Protein AF-L7Z984-F1 (afdb_monomer)

pLDDT: mean 93.65, std 7.21, range [54.12, 97.81]

Solvent-accessible surface area (backbone atoms only — not comparable to full-atom values): 5339 Å² total; per-residue (Å²): 113,69,69,60,53,54,54,51,50,50,51,52,49,33,54,53,34,32,75,77,60,75,38,74,66,91,52,87,78,27,70,66,52,48,51,49,51,51,51,53,48,51,52,51,50,62,77,67,48,71,89,57,44,63,30,69,78,38,66,89,46,37,79,73,42,54,66,59,54,47,53,54,49,52,54,51,50,56,49,52,49,52,46,40,63,70,60,49,56,72,74,110

Radius of gyration: 16.59 Å; Cα contacts (8 Å, |Δi|>4): 49; chains: 1; bounding box: 33×38×42 Å

Structure (mmCIF, N/CA/C/O backbone):
data_AF-L7Z984-F1
#
_entry.id   AF-L7Z984-F1
#
loop_
_atom_site.group_PDB
_atom_site.id
_atom_site.type_symbol
_atom_site.label_atom_id
_atom_site.label_alt_id
_atom_site.label_comp_id
_atom_site.label_asym_id
_atom_site.label_entity_id
_atom_site.label_seq_id
_atom_site.pdbx_PDB_ins_code
_atom_site.Cartn_x
_atom_site.Cartn_y
_atom_site.Cartn_z
_atom_site.occupancy
_atom_site.B_iso_or_equiv
_atom_site.auth_seq_id
_atom_site.auth_comp_id
_atom_site.auth_asym_id
_atom_site.auth_atom_id
_atom_site.pdbx_PDB_model_num
ATOM 1 N N . GLY A 1 1 ? -3.947 23.898 4.906 1.00 63.91 1 GLY A N 1
ATOM 2 C CA . GLY A 1 1 ? -4.019 22.857 3.855 1.00 63.91 1 GLY A CA 1
ATOM 3 C C . GLY A 1 1 ? -3.726 21.450 4.366 1.00 63.91 1 GLY A C 1
ATOM 4 O O . GLY A 1 1 ? -4.609 20.603 4.340 1.00 63.91 1 GLY A O 1
ATOM 5 N N . ILE A 1 2 ? -2.500 21.181 4.833 1.00 81.31 2 ILE A N 1
ATOM 6 C CA . ILE A 1 2 ? -2.011 19.816 5.131 1.00 81.31 2 ILE A CA 1
ATOM 7 C C . ILE A 1 2 ? -2.771 19.131 6.277 1.00 81.31 2 ILE A C 1
ATOM 9 O O . ILE A 1 2 ? -3.169 17.979 6.128 1.00 81.31 2 ILE A O 1
ATOM 13 N N . VAL A 1 3 ? -3.016 19.836 7.386 1.00 83.81 3 VAL A N 1
ATOM 14 C CA . VAL A 1 3 ? -3.737 19.285 8.550 1.00 83.81 3 VAL A CA 1
ATOM 15 C C . VAL A 1 3 ? -5.155 18.846 8.172 1.00 83.81 3 VAL A C 1
ATOM 17 O O . VAL A 1 3 ? -5.559 17.730 8.484 1.00 83.81 3 VAL A O 1
ATOM 20 N N . LEU A 1 4 ? -5.881 19.678 7.415 1.00 91.25 4 LEU A N 1
ATOM 21 C CA . LEU A 1 4 ? -7.229 19.350 6.941 1.00 91.25 4 LEU A CA 1
ATOM 22 C C . LEU A 1 4 ? -7.227 18.092 6.061 1.00 91.25 4 LEU A C 1
ATOM 24 O O . LEU A 1 4 ? -8.060 17.209 6.244 1.00 91.25 4 LEU A O 1
ATOM 28 N N . ARG A 1 5 ? -6.252 17.964 5.152 1.00 92.62 5 ARG A N 1
ATOM 29 C CA . ARG A 1 5 ? -6.115 16.776 4.298 1.00 92.62 5 ARG A CA 1
ATOM 30 C C . ARG A 1 5 ? -5.877 15.502 5.111 1.00 92.62 5 ARG A C 1
ATOM 32 O O . ARG A 1 5 ? -6.432 14.465 4.759 1.00 92.62 5 ARG A O 1
ATOM 39 N N . ARG A 1 6 ? -5.059 15.554 6.169 1.00 90.94 6 ARG A N 1
ATOM 40 C CA . ARG A 1 6 ? -4.793 14.377 7.014 1.00 90.94 6 ARG A CA 1
ATOM 41 C C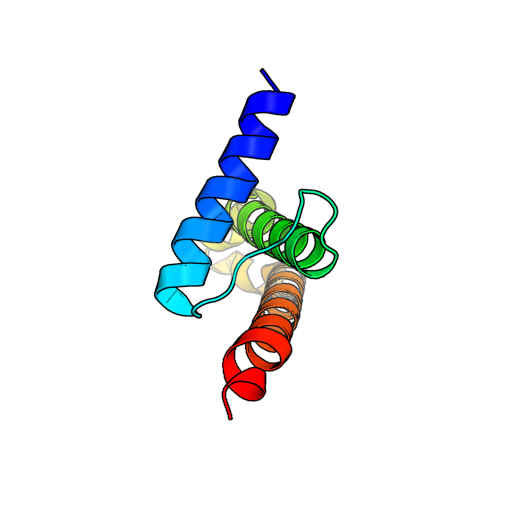 . ARG A 1 6 ? -6.041 13.934 7.782 1.00 90.94 6 ARG A C 1
ATOM 43 O O . ARG A 1 6 ? -6.386 12.756 7.726 1.00 90.94 6 ARG A O 1
ATOM 50 N N . ARG A 1 7 ? -6.789 14.883 8.352 1.00 92.56 7 ARG A N 1
ATOM 51 C CA . ARG A 1 7 ? -8.066 14.606 9.032 1.00 92.56 7 ARG A CA 1
ATOM 52 C C . ARG A 1 7 ? -9.127 14.043 8.085 1.00 92.56 7 ARG A C 1
ATOM 54 O O . ARG A 1 7 ? -9.773 13.048 8.405 1.00 92.56 7 ARG A O 1
ATOM 61 N N . LEU A 1 8 ? -9.264 14.618 6.887 1.00 95.88 8 LEU A N 1
ATOM 62 C CA . LEU A 1 8 ? -10.171 14.098 5.855 1.00 95.88 8 LEU A CA 1
ATOM 63 C C . LEU A 1 8 ? -9.770 12.693 5.390 1.00 95.88 8 LEU A C 1
ATOM 65 O O . LEU A 1 8 ? -10.635 11.860 5.130 1.00 95.88 8 LEU A O 1
ATOM 69 N N . GLN A 1 9 ? -8.469 12.404 5.320 1.00 95.81 9 GLN A N 1
ATOM 70 C CA . GLN A 1 9 ? -7.987 11.066 4.992 1.00 95.81 9 GLN A CA 1
ATOM 71 C C . GLN A 1 9 ? -8.403 10.042 6.056 1.00 95.81 9 GLN A C 1
ATOM 73 O O . GLN A 1 9 ? -8.898 8.980 5.687 1.00 95.81 9 GLN A O 1
ATOM 78 N N . LEU A 1 10 ? -8.253 10.356 7.347 1.00 96.88 10 LEU A N 1
ATOM 79 C CA . LEU A 1 10 ? -8.725 9.487 8.432 1.00 96.88 10 LEU A CA 1
ATOM 80 C C . LEU A 1 10 ? -10.242 9.258 8.344 1.00 96.88 10 LEU A C 1
ATOM 82 O O . LEU A 1 10 ? -10.693 8.116 8.393 1.00 96.88 10 LEU A O 1
ATOM 86 N N . MET A 1 11 ? -11.027 10.319 8.120 1.00 97.44 11 MET A N 1
ATOM 87 C CA . MET A 1 11 ? -12.482 10.224 7.940 1.00 97.44 11 MET A CA 1
ATOM 88 C C . MET A 1 11 ? -12.862 9.297 6.775 1.00 97.44 11 MET A C 1
ATOM 90 O O . MET A 1 11 ? -13.714 8.425 6.932 1.00 97.44 11 MET A O 1
ATOM 94 N N . MET A 1 12 ? -12.217 9.443 5.613 1.00 97.38 12 MET A N 1
ATOM 95 C CA . MET A 1 12 ? -12.468 8.576 4.458 1.00 97.38 12 MET A CA 1
ATOM 96 C C . MET A 1 12 ? -12.155 7.108 4.751 1.00 97.38 12 MET A C 1
ATOM 98 O O . MET A 1 12 ? -12.924 6.229 4.362 1.00 97.38 12 MET A O 1
ATOM 102 N N . TYR A 1 13 ? -11.040 6.839 5.434 1.00 96.81 13 TYR A N 1
ATOM 103 C CA . TYR A 1 13 ? -10.695 5.486 5.859 1.00 96.81 13 TYR A CA 1
ATOM 104 C C . TYR A 1 13 ? -11.746 4.943 6.830 1.00 96.81 13 TYR A C 1
ATOM 106 O O . TYR A 1 13 ? -12.259 3.855 6.602 1.00 96.81 13 TYR A O 1
ATOM 114 N N . ASN A 1 14 ? -12.151 5.712 7.838 1.00 97.75 14 ASN A N 1
ATOM 115 C CA . ASN A 1 14 ? -13.191 5.294 8.778 1.00 97.75 14 ASN A CA 1
ATOM 116 C C . ASN A 1 14 ? -14.523 4.985 8.088 1.00 97.75 14 ASN A C 1
ATOM 118 O O . ASN A 1 14 ? -15.145 3.978 8.410 1.00 97.75 14 ASN A O 1
ATOM 122 N N . ASN A 1 15 ? -14.938 5.782 7.104 1.00 97.81 15 ASN A N 1
ATOM 123 C CA . ASN A 1 15 ? -16.164 5.513 6.352 1.00 97.81 15 ASN A CA 1
ATOM 124 C C . ASN A 1 15 ? -16.059 4.211 5.544 1.00 97.81 15 ASN A C 1
ATOM 126 O O . ASN A 1 15 ? -16.916 3.337 5.655 1.00 97.81 15 ASN A O 1
ATOM 130 N N . MET A 1 16 ? -14.985 4.054 4.768 1.00 96.56 16 MET A N 1
ATOM 131 C CA . MET A 1 16 ? -14.786 2.877 3.919 1.00 96.56 16 MET A CA 1
ATOM 132 C C . MET A 1 16 ? -14.632 1.588 4.731 1.00 96.56 16 MET A C 1
ATOM 134 O O . MET A 1 16 ? -15.231 0.566 4.398 1.00 96.56 16 MET A O 1
ATOM 138 N N . TYR A 1 17 ? -13.835 1.619 5.798 1.00 94.88 17 TYR A N 1
ATOM 139 C CA . TYR A 1 17 ? -13.570 0.437 6.616 1.00 94.88 17 TYR A CA 1
ATOM 140 C C . TYR A 1 17 ? -14.732 0.097 7.546 1.00 94.88 17 TYR A C 1
ATOM 142 O O . TYR A 1 17 ? -14.910 -1.077 7.857 1.00 94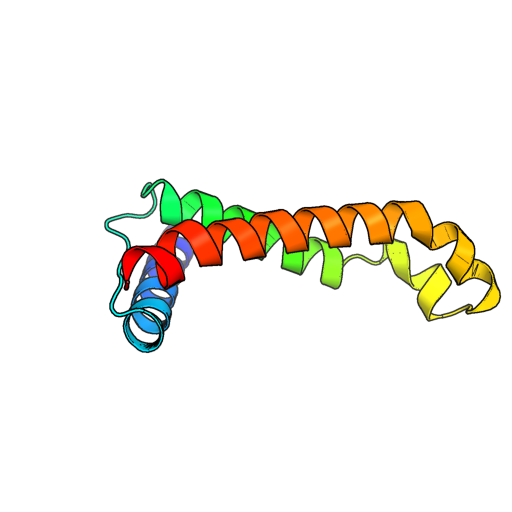.88 17 TYR A O 1
ATOM 150 N N . ARG A 1 18 ? -15.593 1.058 7.895 1.00 94.75 18 ARG A N 1
ATOM 151 C CA . ARG A 1 18 ? -16.862 0.752 8.556 1.00 94.75 18 ARG A CA 1
ATOM 152 C C . ARG A 1 18 ? -17.806 -0.010 7.628 1.00 94.75 18 ARG A C 1
ATOM 154 O O . ARG A 1 18 ? -18.363 -1.015 8.038 1.00 94.75 18 ARG A O 1
ATOM 161 N N . ILE A 1 19 ? -17.934 0.405 6.366 1.00 95.12 19 ILE A N 1
ATOM 162 C CA . ILE A 1 19 ? -18.783 -0.298 5.385 1.00 95.12 19 ILE A CA 1
ATOM 163 C C . ILE A 1 19 ? -18.263 -1.716 5.121 1.00 95.12 19 ILE A C 1
ATOM 165 O O . ILE A 1 19 ? -19.031 -2.671 5.106 1.00 95.12 19 ILE A O 1
ATOM 169 N N . MET A 1 20 ? -16.955 -1.865 4.901 1.00 92.88 20 MET A N 1
ATOM 170 C CA . MET A 1 20 ? -16.375 -3.162 4.546 1.00 92.88 20 MET A CA 1
ATOM 171 C C . MET A 1 20 ? -16.220 -4.097 5.751 1.00 92.88 20 MET A C 1
ATOM 173 O O . MET A 1 20 ? -16.374 -5.312 5.607 1.00 92.88 20 MET A O 1
ATOM 177 N N . PHE A 1 21 ? -15.866 -3.551 6.917 1.00 91.75 21 PHE A N 1
ATOM 178 C CA . PHE A 1 21 ? -15.345 -4.319 8.050 1.00 91.75 21 PHE A CA 1
ATOM 179 C C . PHE A 1 21 ? -15.978 -4.006 9.407 1.00 91.75 21 PHE A C 1
ATOM 181 O O . PHE A 1 21 ? -15.564 -4.606 10.390 1.00 91.75 21 PHE A O 1
ATOM 188 N N . ASP A 1 22 ? -16.939 -3.082 9.471 1.00 91.38 22 ASP A N 1
ATOM 189 C CA . ASP A 1 22 ? -17.459 -2.496 10.717 1.00 91.38 22 ASP A CA 1
ATOM 190 C C . ASP A 1 22 ? -16.354 -1.991 11.667 1.00 91.38 22 ASP A C 1
ATOM 192 O O . ASP A 1 22 ? -16.476 -2.002 12.888 1.00 91.38 22 ASP A O 1
ATOM 196 N N . ARG A 1 23 ? -15.236 -1.520 11.091 1.00 91.56 23 ARG A N 1
ATOM 197 C CA . ARG A 1 23 ? -14.057 -1.061 11.838 1.00 91.56 23 ARG A CA 1
ATOM 198 C C . ARG A 1 23 ? -13.772 0.418 11.607 1.00 91.56 23 ARG A C 1
ATOM 200 O O . ARG A 1 23 ? -13.960 0.941 10.508 1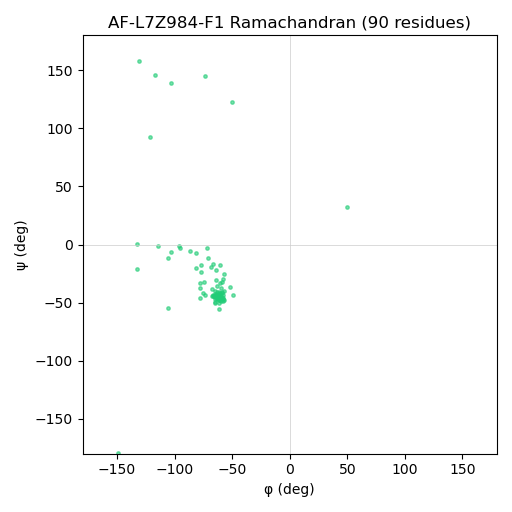.00 91.56 23 ARG A O 1
ATOM 207 N N . ARG A 1 24 ? -13.271 1.086 12.648 1.00 95.25 24 ARG A N 1
ATOM 208 C CA . ARG A 1 24 ? -12.756 2.462 12.614 1.00 95.25 24 ARG A CA 1
ATOM 209 C C . ARG A 1 24 ? -11.387 2.531 13.293 1.00 95.25 24 ARG A C 1
ATOM 211 O O . ARG A 1 24 ? -11.051 1.663 14.090 1.00 95.25 24 ARG A O 1
ATOM 218 N N . PHE A 1 25 ? -10.633 3.561 12.949 1.00 96.88 25 PHE A N 1
ATOM 219 C CA . PHE A 1 25 ? -9.349 3.943 13.522 1.00 96.88 25 PHE A CA 1
ATOM 220 C C . PHE A 1 25 ? -9.560 5.126 14.469 1.00 96.88 25 PHE A C 1
ATOM 222 O O . PHE A 1 25 ? -10.336 6.038 14.149 1.00 96.88 25 PHE A O 1
ATOM 229 N N . GLU A 1 26 ? -8.883 5.104 15.615 1.00 95.56 26 GLU A N 1
ATOM 230 C CA . GLU A 1 26 ? -9.115 6.066 16.702 1.00 95.56 26 GLU A CA 1
ATOM 231 C C . GLU A 1 26 ? -8.561 7.459 16.388 1.00 95.56 26 GLU A C 1
ATOM 233 O O . GLU A 1 26 ? -9.232 8.467 16.616 1.00 95.56 26 GLU A O 1
ATOM 238 N N . SER A 1 27 ? -7.353 7.524 15.827 1.00 96.00 27 SER A N 1
ATOM 239 C CA . SER A 1 27 ? -6.669 8.781 15.521 1.00 96.00 27 SER A CA 1
ATOM 240 C C . SER A 1 27 ? -5.757 8.662 14.295 1.00 96.00 27 SER A C 1
ATOM 242 O O . SER A 1 27 ? -5.669 7.612 13.655 1.00 96.00 27 SER A O 1
ATOM 244 N N . GLU A 1 28 ? -5.074 9.753 13.932 1.00 94.69 28 GLU A N 1
ATOM 245 C CA . GLU A 1 28 ? -4.086 9.741 12.844 1.00 94.69 28 GLU A CA 1
ATOM 246 C C . GLU A 1 28 ? -2.832 8.919 13.195 1.00 94.69 28 GLU A C 1
ATOM 248 O O . GLU A 1 28 ? -2.096 8.504 12.297 1.00 94.69 28 GLU A O 1
ATOM 253 N N . GLU A 1 29 ? -2.610 8.680 14.487 1.00 96.25 29 GLU A N 1
ATOM 254 C CA . GLU A 1 29 ? -1.491 7.941 15.070 1.00 96.25 29 GLU A CA 1
ATOM 255 C C . GLU A 1 29 ? -1.823 6.467 15.341 1.00 96.25 29 GLU A C 1
ATOM 257 O O . GLU A 1 29 ? -0.939 5.717 15.757 1.00 96.25 29 GLU A O 1
ATOM 262 N N . ASP A 1 30 ? -3.064 6.038 15.081 1.00 97.06 30 ASP A N 1
ATOM 263 C CA . ASP A 1 30 ? -3.483 4.644 15.225 1.00 97.06 30 ASP A CA 1
ATOM 264 C C . ASP A 1 30 ? -2.490 3.712 14.487 1.00 97.06 30 ASP A C 1
ATOM 266 O O . ASP A 1 30 ? -2.258 3.871 13.277 1.00 97.06 30 ASP A O 1
ATOM 270 N N . PRO A 1 31 ? -1.872 2.732 15.178 1.00 95.81 31 PRO A N 1
ATOM 271 C CA . PRO A 1 31 ? -0.812 1.920 14.587 1.00 95.81 31 PRO A CA 1
ATOM 272 C C . PRO A 1 31 ? -1.253 1.128 13.352 1.00 95.81 31 PRO A C 1
ATOM 274 O O . PRO A 1 31 ? -0.450 0.903 12.439 1.00 95.81 31 PRO A O 1
ATOM 277 N N . LEU A 1 32 ? -2.512 0.684 13.305 1.00 94.81 32 LEU A N 1
ATOM 278 C CA . LEU A 1 32 ? -3.061 -0.052 12.172 1.00 94.81 32 LEU A CA 1
ATOM 279 C C . LEU A 1 32 ? -3.352 0.899 11.008 1.00 94.81 32 LEU A C 1
ATOM 281 O O . LEU A 1 32 ? -3.008 0.583 9.865 1.00 94.81 32 LEU A O 1
ATOM 285 N N . PHE A 1 33 ? -3.900 2.082 11.288 1.00 96.19 33 PHE A N 1
ATOM 286 C CA . PHE A 1 33 ? -4.111 3.132 10.291 1.00 96.19 33 PHE A CA 1
ATOM 287 C C . PHE A 1 33 ? -2.800 3.551 9.622 1.00 96.19 33 PHE A C 1
ATOM 289 O O . PHE A 1 33 ? -2.713 3.575 8.391 1.00 96.19 33 PHE A O 1
ATOM 296 N N . VAL A 1 34 ? -1.757 3.822 10.411 1.00 96.56 34 VAL A N 1
ATOM 297 C CA . VAL A 1 34 ? -0.438 4.223 9.903 1.00 96.56 34 VAL A CA 1
ATOM 298 C C . VAL A 1 34 ? 0.158 3.127 9.015 1.00 96.56 34 VAL A C 1
ATOM 300 O O . VAL A 1 34 ? 0.599 3.417 7.898 1.00 96.56 34 VAL A O 1
ATOM 303 N N . LYS A 1 35 ? 0.106 1.858 9.446 1.00 95.50 35 LYS A N 1
ATOM 304 C CA . LYS A 1 35 ? 0.573 0.708 8.647 1.00 95.50 35 LYS A CA 1
ATOM 305 C C . LYS A 1 35 ? -0.202 0.560 7.335 1.00 95.50 35 LYS A C 1
ATOM 307 O O . LYS A 1 35 ? 0.408 0.390 6.277 1.00 95.50 35 LYS A O 1
ATOM 312 N N . LEU A 1 36 ? -1.532 0.655 7.371 1.00 95.00 36 LEU A N 1
ATOM 313 C CA . LEU A 1 36 ? -2.382 0.572 6.177 1.00 95.00 36 LEU A CA 1
ATOM 314 C C . LEU A 1 36 ? -2.102 1.703 5.198 1.00 95.00 36 LEU A C 1
ATOM 316 O O . LEU A 1 36 ? -1.976 1.468 3.995 1.00 95.00 36 LEU A O 1
ATOM 320 N N . LYS A 1 37 ? -1.996 2.931 5.705 1.00 95.19 37 LYS A N 1
ATOM 321 C CA . LYS A 1 37 ? -1.692 4.113 4.904 1.00 95.19 37 LYS A CA 1
ATOM 322 C C . LYS A 1 37 ? -0.331 3.982 4.227 1.00 95.19 37 LYS A C 1
ATOM 324 O O . LYS A 1 37 ? -0.236 4.28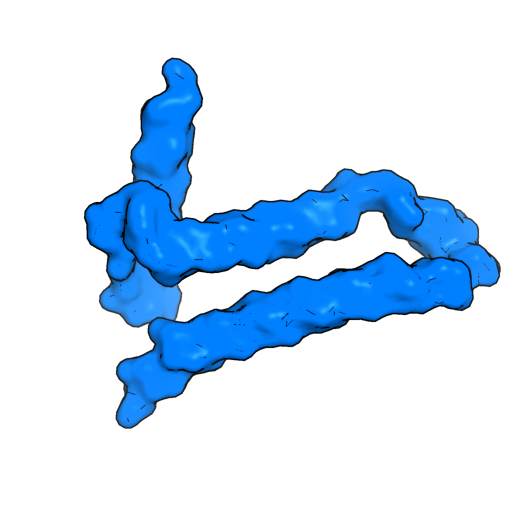6 3.039 1.00 95.19 37 LYS A O 1
ATOM 329 N N . ALA A 1 38 ? 0.684 3.488 4.937 1.00 95.56 38 ALA A N 1
ATOM 330 C CA . ALA A 1 38 ? 2.004 3.228 4.371 1.00 95.56 38 ALA A CA 1
ATOM 331 C C . ALA A 1 38 ? 1.945 2.190 3.236 1.00 95.56 38 ALA A C 1
ATOM 333 O O . ALA A 1 38 ? 2.392 2.477 2.128 1.00 95.56 38 ALA A O 1
ATOM 334 N N . LEU A 1 39 ? 1.312 1.032 3.460 1.00 95.62 39 LEU A N 1
ATOM 335 C CA . LEU A 1 39 ? 1.201 -0.025 2.443 1.00 95.62 39 LEU A CA 1
ATOM 336 C C . LEU A 1 39 ? 0.363 0.395 1.229 1.00 95.62 39 LEU A C 1
ATOM 338 O O . LEU A 1 39 ? 0.706 0.069 0.092 1.00 95.62 39 LEU A O 1
ATOM 342 N N . ASN A 1 40 ? -0.737 1.122 1.438 1.00 94.44 40 ASN A N 1
ATOM 343 C CA . ASN A 1 40 ? -1.539 1.657 0.337 1.00 94.44 40 ASN A CA 1
ATOM 344 C C . A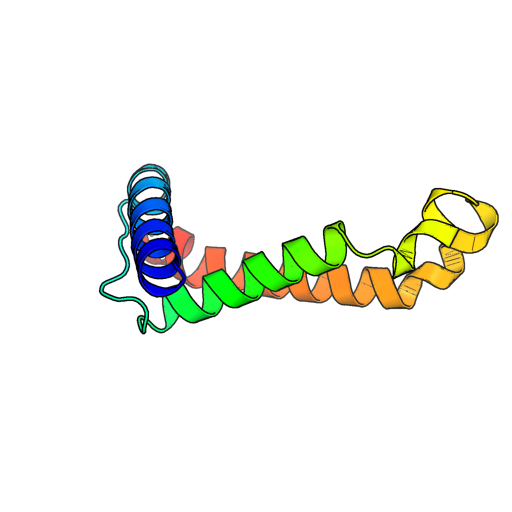SN A 1 40 ? -0.766 2.731 -0.439 1.00 94.44 40 ASN A C 1
ATOM 346 O O . ASN A 1 40 ? -0.846 2.759 -1.665 1.00 94.44 40 ASN A O 1
ATOM 350 N N . GLY A 1 41 ? 0.003 3.574 0.255 1.00 95.38 41 GLY A N 1
ATOM 351 C CA . GLY A 1 41 ? 0.888 4.558 -0.362 1.00 95.38 41 GLY A CA 1
ATOM 352 C C . GLY A 1 41 ? 1.977 3.904 -1.208 1.00 95.38 41 GLY A C 1
ATOM 353 O O . GLY A 1 41 ? 2.170 4.291 -2.356 1.00 95.38 41 GLY A O 1
ATOM 354 N N . GLU A 1 42 ? 2.634 2.869 -0.688 1.00 95.62 42 GLU A N 1
ATOM 355 C CA . GLU A 1 42 ? 3.659 2.118 -1.414 1.00 95.62 42 GLU A CA 1
ATOM 356 C C . GLU A 1 42 ? 3.083 1.408 -2.643 1.00 95.62 42 GLU A C 1
ATOM 358 O O . GLU A 1 42 ? 3.653 1.497 -3.730 1.00 95.62 42 GLU A O 1
ATOM 363 N N . ARG A 1 43 ? 1.908 0.779 -2.509 1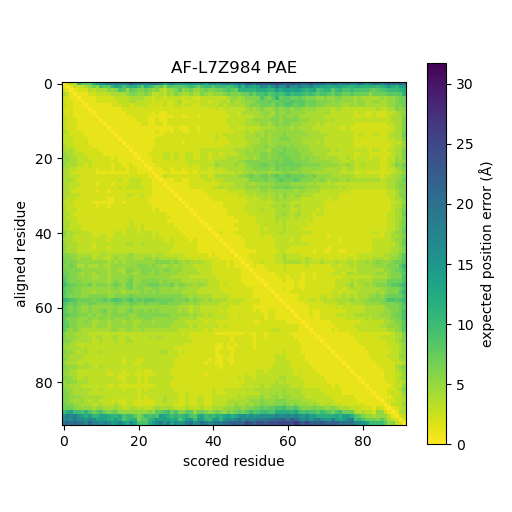.00 96.12 43 ARG A N 1
ATOM 364 C CA . ARG A 1 43 ? 1.183 0.184 -3.640 1.00 96.12 43 ARG A CA 1
ATOM 365 C C . ARG A 1 43 ? 0.897 1.223 -4.727 1.00 96.12 43 ARG A C 1
ATOM 367 O O . ARG A 1 43 ? 1.147 0.942 -5.896 1.00 96.12 43 ARG A O 1
ATOM 374 N N . SER A 1 44 ? 0.377 2.396 -4.361 1.00 95.94 44 SER A N 1
ATOM 375 C CA . SER A 1 44 ? 0.100 3.466 -5.327 1.00 95.94 44 SER A CA 1
ATOM 376 C C . SER A 1 44 ? 1.379 3.997 -5.970 1.00 95.94 44 SER A C 1
ATOM 378 O O . SER A 1 44 ? 1.411 4.151 -7.184 1.00 95.94 44 SER A O 1
ATOM 380 N N . ARG A 1 45 ? 2.450 4.198 -5.191 1.00 96.94 45 ARG A N 1
ATOM 381 C CA . ARG A 1 45 ? 3.757 4.644 -5.698 1.00 96.94 45 ARG A CA 1
ATOM 382 C C . ARG A 1 45 ? 4.318 3.681 -6.740 1.00 96.94 45 ARG A C 1
ATOM 384 O O . ARG A 1 45 ? 4.799 4.131 -7.770 1.00 96.94 45 ARG A O 1
ATOM 391 N N . LEU A 1 46 ? 4.253 2.373 -6.483 1.00 96.25 46 LEU A N 1
ATOM 392 C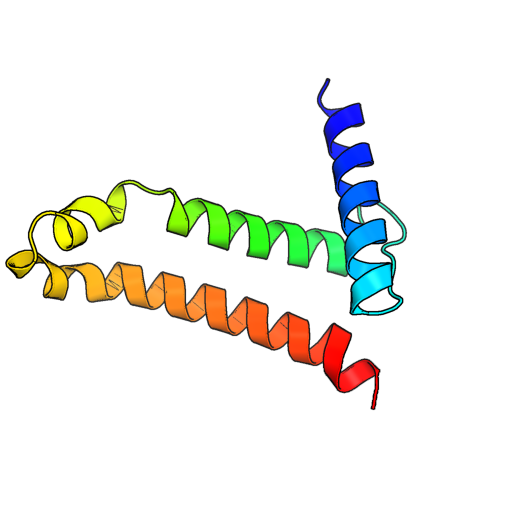 CA . LEU A 1 46 ? 4.707 1.367 -7.445 1.00 96.25 46 LEU A CA 1
ATOM 393 C C . LEU A 1 46 ? 3.834 1.375 -8.705 1.00 96.25 46 LEU A C 1
ATOM 395 O O . LEU A 1 46 ? 4.356 1.385 -9.804 1.00 96.25 46 LEU A O 1
ATOM 399 N N . ALA A 1 47 ? 2.511 1.450 -8.570 1.00 94.19 47 ALA A N 1
ATOM 400 C CA . ALA A 1 47 ? 1.609 1.463 -9.725 1.00 94.19 47 ALA A CA 1
ATOM 401 C C . ALA A 1 47 ? 1.642 2.763 -10.557 1.00 94.19 47 ALA A C 1
ATOM 403 O O . ALA A 1 47 ? 1.033 2.812 -11.617 1.00 94.19 47 ALA A O 1
ATOM 404 N N . GLN A 1 48 ? 2.272 3.825 -10.052 1.00 95.75 48 GLN A N 1
ATOM 405 C CA . GLN A 1 48 ? 2.368 5.133 -10.713 1.00 95.75 48 GLN A CA 1
ATOM 406 C C . GLN A 1 48 ? 3.806 5.500 -11.099 1.00 95.75 48 GLN A C 1
ATOM 408 O O . GLN A 1 48 ? 4.039 6.582 -11.631 1.00 95.75 48 GLN A O 1
ATOM 413 N N . SER A 1 49 ? 4.778 4.643 -10.786 1.00 94.88 49 SER A N 1
ATOM 414 C CA . SER A 1 49 ? 6.178 4.885 -11.119 1.00 94.88 49 SER A CA 1
ATOM 415 C C . SER A 1 49 ? 6.411 4.689 -12.618 1.00 94.88 49 SER A C 1
ATOM 417 O O . SER A 1 49 ? 5.833 3.804 -13.235 1.00 94.88 49 SER A O 1
ATOM 419 N N . PHE A 1 50 ? 7.302 5.487 -13.202 1.00 96.25 50 PHE A N 1
ATOM 420 C CA . PHE A 1 50 ? 7.735 5.303 -14.587 1.00 96.25 50 PHE A CA 1
ATOM 421 C C . PHE A 1 50 ? 8.816 4.217 -14.737 1.00 96.25 50 PHE A C 1
ATOM 423 O O . PHE A 1 50 ? 9.158 3.841 -15.857 1.00 96.25 50 PHE A O 1
ATOM 430 N N . ASP A 1 51 ? 9.338 3.681 -13.629 1.00 94.00 51 ASP A N 1
ATOM 431 C CA . ASP A 1 51 ? 10.498 2.778 -13.606 1.00 94.00 51 ASP A CA 1
ATOM 432 C C . ASP A 1 51 ? 10.230 1.419 -14.263 1.00 94.00 51 ASP A C 1
ATOM 434 O O . ASP A 1 51 ? 11.175 0.701 -14.571 1.00 94.00 51 ASP A O 1
ATOM 438 N N . TYR A 1 52 ? 8.968 1.034 -14.468 1.00 95.00 52 TYR A N 1
ATOM 439 C CA . TYR A 1 52 ? 8.613 -0.211 -15.158 1.00 95.00 52 TYR A CA 1
ATOM 440 C C . TYR A 1 52 ? 8.149 0.003 -16.605 1.00 95.00 52 TYR A C 1
ATOM 442 O O . TYR A 1 52 ? 7.991 -0.969 -17.348 1.00 95.00 52 TYR A O 1
ATOM 450 N N . ASN A 1 53 ? 7.985 1.259 -17.037 1.00 96.69 53 ASN A N 1
ATOM 451 C CA . ASN A 1 53 ? 7.389 1.593 -18.330 1.00 96.69 53 ASN A CA 1
ATOM 452 C C . ASN A 1 53 ? 8.148 0.996 -19.515 1.00 96.69 53 ASN A C 1
ATOM 454 O O . ASN A 1 53 ? 7.530 0.649 -20.516 1.00 96.69 53 ASN A O 1
ATOM 458 N N . TYR A 1 54 ? 9.471 0.842 -19.420 1.00 96.38 54 TYR A N 1
ATOM 459 C CA . TYR A 1 54 ? 10.259 0.262 -20.508 1.00 96.38 54 TYR A CA 1
ATOM 460 C C . TYR A 1 54 ? 9.816 -1.169 -20.849 1.00 96.38 54 TYR A C 1
ATOM 462 O O . TYR A 1 54 ? 9.780 -1.530 -22.021 1.00 96.38 54 TYR A O 1
ATOM 470 N N . GLY A 1 55 ? 9.443 -1.982 -19.854 1.00 96.56 55 GLY A N 1
ATOM 471 C CA . GLY A 1 55 ? 8.957 -3.342 -20.094 1.00 96.56 55 GLY A CA 1
ATOM 472 C C . GLY A 1 55 ? 7.477 -3.387 -20.487 1.00 96.56 55 GLY A C 1
ATOM 473 O O . GLY A 1 55 ? 7.039 -4.352 -21.116 1.00 96.56 55 GLY A O 1
ATOM 474 N N . ASP A 1 56 ? 6.714 -2.339 -20.177 1.00 96.06 56 ASP A N 1
ATOM 475 C CA . ASP A 1 56 ? 5.330 -2.202 -20.634 1.00 96.06 56 ASP A CA 1
ATOM 476 C C . ASP A 1 56 ? 5.260 -1.755 -22.097 1.00 96.06 56 ASP A C 1
ATOM 478 O O . ASP A 1 56 ? 4.531 -2.361 -22.884 1.00 96.06 56 ASP A O 1
ATOM 482 N N . PHE A 1 57 ? 6.055 -0.754 -22.477 1.00 97.75 57 PHE A N 1
ATOM 483 C CA . PHE A 1 57 ? 6.098 -0.209 -23.834 1.00 97.75 57 PHE A CA 1
ATOM 484 C C . PHE A 1 57 ? 6.890 -1.083 -24.809 1.00 97.75 57 PHE A C 1
ATOM 486 O O . PHE A 1 57 ? 6.538 -1.147 -25.984 1.00 97.75 57 PHE A O 1
ATOM 493 N N . ILE A 1 58 ? 7.941 -1.770 -24.344 1.00 97.38 58 ILE A N 1
ATOM 494 C CA . ILE A 1 58 ? 8.800 -2.620 -25.177 1.00 97.38 58 ILE A CA 1
ATOM 495 C C . ILE A 1 58 ? 8.770 -4.054 -24.617 1.00 97.38 58 ILE A C 1
ATOM 497 O O . ILE A 1 58 ? 9.575 -4.405 -23.750 1.00 97.38 58 ILE A O 1
ATOM 501 N N . PRO A 1 59 ? 7.871 -4.931 -25.111 1.00 96.00 59 PRO A N 1
ATOM 502 C CA . PRO A 1 59 ? 7.640 -6.248 -24.514 1.00 96.00 59 PRO A CA 1
ATOM 503 C C . PRO A 1 59 ? 8.873 -7.157 -24.426 1.00 96.00 59 PRO A C 1
ATOM 505 O O . PRO A 1 59 ? 8.970 -7.953 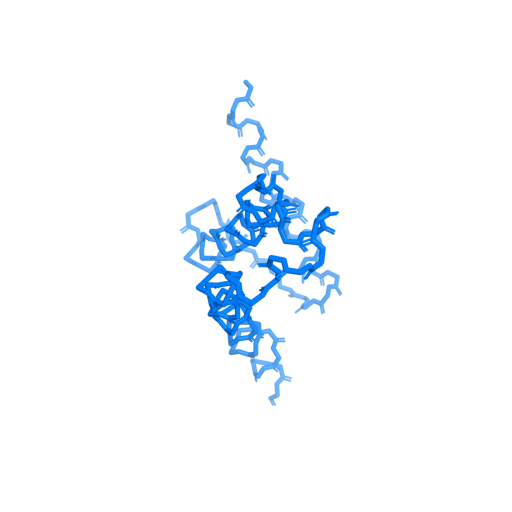-23.492 1.00 96.00 59 PRO A O 1
ATOM 508 N N . VAL A 1 60 ? 9.838 -7.028 -25.347 1.00 97.50 60 VAL A N 1
ATOM 509 C CA . VAL A 1 60 ? 11.091 -7.808 -25.308 1.00 97.50 60 VAL A CA 1
ATOM 510 C C . VAL A 1 60 ? 11.951 -7.484 -24.076 1.00 97.50 60 VAL A C 1
ATOM 512 O O . VAL A 1 60 ? 12.726 -8.326 -23.633 1.00 97.50 60 VAL A O 1
ATOM 515 N N . LEU A 1 61 ? 11.765 -6.314 -23.451 1.00 97.31 61 LEU A N 1
ATOM 516 C CA . LEU A 1 61 ? 12.473 -5.914 -22.231 1.00 97.31 61 LEU A CA 1
ATOM 517 C C . LEU A 1 61 ? 11.800 -6.402 -20.934 1.00 97.31 61 LEU A C 1
ATOM 519 O O . LEU A 1 61 ? 12.376 -6.267 -19.854 1.00 97.31 61 LEU A O 1
ATOM 523 N N . ARG A 1 62 ? 10.611 -7.019 -20.998 1.00 96.88 62 ARG A N 1
ATOM 524 C CA . ARG A 1 62 ? 9.892 -7.532 -19.811 1.00 96.88 62 ARG A CA 1
ATOM 525 C C . ARG A 1 62 ? 10.711 -8.450 -18.900 1.00 96.88 62 ARG A C 1
ATOM 527 O O . ARG A 1 62 ? 10.533 -8.344 -17.686 1.00 96.88 62 ARG A O 1
ATOM 534 N N . PRO A 1 63 ? 11.608 -9.329 -19.394 1.00 97.56 63 PRO A N 1
ATOM 535 C CA . PRO A 1 63 ? 12.429 -10.159 -18.513 1.00 97.56 63 PRO A CA 1
ATOM 536 C C . PRO A 1 63 ? 13.282 -9.356 -17.516 1.00 97.56 63 PRO A C 1
ATOM 538 O O . PRO A 1 63 ? 13.571 -9.867 -16.433 1.00 97.56 63 PRO A O 1
ATOM 541 N N . PHE A 1 64 ? 13.626 -8.100 -17.821 1.00 96.69 64 PHE A N 1
ATOM 542 C CA . PHE A 1 64 ? 14.382 -7.221 -16.922 1.00 96.69 64 PHE A CA 1
ATOM 543 C C . PHE A 1 64 ? 13.528 -6.637 -15.783 1.00 96.69 64 PHE A C 1
ATOM 545 O O . PHE A 1 64 ? 14.063 -6.282 -14.734 1.00 96.69 64 PHE A O 1
ATOM 552 N N . LEU A 1 65 ? 12.193 -6.665 -15.896 1.00 97.25 65 LEU A N 1
ATOM 553 C CA . LEU A 1 65 ? 11.283 -6.238 -14.825 1.00 97.25 65 LEU A CA 1
ATOM 554 C C . LEU A 1 65 ? 11.219 -7.209 -13.637 1.00 97.25 65 LEU A C 1
ATOM 556 O O . LEU A 1 65 ? 10.536 -6.920 -12.656 1.00 97.25 65 LEU A O 1
ATOM 560 N N . ARG A 1 66 ? 11.914 -8.356 -13.669 1.00 96.88 66 ARG A N 1
ATOM 561 C CA . ARG A 1 66 ? 11.875 -9.368 -12.592 1.00 96.88 66 ARG A CA 1
ATOM 562 C C . ARG A 1 66 ? 12.101 -8.776 -11.198 1.00 96.88 66 ARG A C 1
ATOM 564 O O . ARG A 1 66 ? 11.371 -9.130 -10.274 1.00 96.88 66 ARG A O 1
ATOM 571 N N . GLY A 1 67 ? 13.074 -7.873 -11.050 1.00 96.88 67 GLY A N 1
ATOM 572 C CA . GLY A 1 67 ? 13.352 -7.200 -9.777 1.00 96.88 67 GLY A CA 1
ATOM 573 C C . GLY A 1 67 ? 12.194 -6.309 -9.325 1.00 96.88 67 GLY A C 1
ATOM 574 O O . GLY A 1 67 ? 11.727 -6.424 -8.194 1.00 96.88 67 GLY A O 1
ATOM 575 N N . TYR A 1 68 ? 11.663 -5.496 -10.238 1.00 97.19 68 TYR A N 1
ATOM 576 C CA . TYR A 1 68 ? 10.525 -4.619 -9.970 1.00 97.19 68 TYR A CA 1
ATOM 577 C C . TYR A 1 68 ? 9.271 -5.411 -9.569 1.00 97.19 68 TYR A C 1
ATOM 579 O O . TYR A 1 68 ? 8.648 -5.154 -8.539 1.00 97.19 6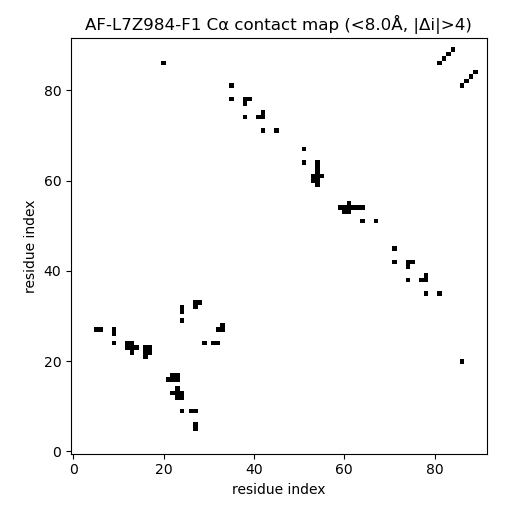8 TYR A O 1
ATOM 587 N N . LEU A 1 69 ? 8.945 -6.460 -10.329 1.00 97.12 69 LEU A N 1
ATOM 588 C CA . LEU A 1 69 ? 7.804 -7.336 -10.061 1.00 97.12 69 LEU A CA 1
ATOM 589 C C . LEU A 1 69 ? 7.950 -8.107 -8.744 1.00 97.12 69 LEU A C 1
ATOM 591 O O . LEU A 1 69 ? 6.943 -8.391 -8.088 1.00 97.12 69 LEU A O 1
ATOM 595 N N . LYS A 1 70 ? 9.181 -8.434 -8.328 1.00 97.81 70 LYS A N 1
ATOM 596 C CA . LYS A 1 70 ? 9.451 -9.017 -7.008 1.00 97.81 70 LYS A CA 1
ATOM 597 C C . LYS A 1 70 ? 9.054 -8.045 -5.893 1.00 97.81 70 LYS A C 1
ATOM 599 O O . LYS A 1 70 ? 8.321 -8.451 -4.995 1.00 97.81 70 LYS A O 1
ATOM 604 N N . ILE A 1 71 ? 9.426 -6.768 -6.001 1.00 97.31 71 ILE A N 1
ATOM 605 C CA . ILE A 1 71 ? 9.028 -5.723 -5.040 1.00 97.31 71 ILE A CA 1
ATOM 606 C C . ILE A 1 71 ? 7.498 -5.587 -5.002 1.00 97.31 71 ILE A C 1
ATOM 608 O O . ILE A 1 71 ? 6.897 -5.646 -3.928 1.00 97.31 71 ILE A O 1
ATOM 612 N N . CYS A 1 72 ? 6.831 -5.504 -6.161 1.00 97.19 72 CYS A N 1
ATOM 613 C CA . CYS A 1 72 ? 5.364 -5.461 -6.223 1.00 97.19 72 CYS A CA 1
ATOM 614 C C . CYS A 1 72 ? 4.716 -6.672 -5.536 1.00 97.19 72 CYS A C 1
ATOM 616 O O . CYS A 1 72 ? 3.706 -6.534 -4.839 1.00 97.19 72 CYS A O 1
ATOM 618 N N . ARG A 1 73 ? 5.291 -7.868 -5.717 1.00 97.75 73 ARG A N 1
ATOM 619 C CA . ARG A 1 73 ? 4.815 -9.100 -5.081 1.00 97.75 73 ARG A CA 1
ATOM 620 C C . ARG A 1 73 ? 4.965 -9.037 -3.564 1.00 97.75 73 ARG A C 1
ATOM 622 O O . ARG A 1 73 ? 4.020 -9.392 -2.867 1.00 97.75 73 ARG A O 1
ATOM 629 N N . GLU A 1 74 ? 6.095 -8.568 -3.051 1.00 97.44 74 GLU A N 1
ATOM 630 C CA . GLU A 1 74 ? 6.330 -8.429 -1.609 1.00 97.44 74 GLU A CA 1
ATOM 631 C C . GLU A 1 74 ? 5.354 -7.437 -0.964 1.00 97.44 74 GLU A C 1
ATOM 633 O O . GLU A 1 74 ? 4.732 -7.760 0.051 1.00 97.44 74 GLU A O 1
ATOM 638 N N . VAL A 1 75 ? 5.131 -6.275 -1.587 1.00 96.75 75 VAL A N 1
ATOM 639 C CA . VAL A 1 75 ? 4.144 -5.285 -1.117 1.00 96.75 75 VAL A CA 1
ATOM 640 C C . VAL A 1 75 ? 2.731 -5.867 -1.139 1.00 96.75 75 VAL A C 1
ATOM 642 O O . VAL A 1 75 ? 1.987 -5.731 -0.164 1.00 96.75 75 VAL A O 1
ATOM 645 N N . LYS A 1 76 ? 2.362 -6.582 -2.212 1.00 97.06 76 LYS A N 1
ATOM 646 C CA . LYS A 1 76 ? 1.073 -7.283 -2.304 1.00 97.06 76 LYS A CA 1
ATOM 647 C C . LYS A 1 76 ? 0.904 -8.287 -1.162 1.00 97.06 76 LYS A C 1
ATOM 649 O O . LYS A 1 76 ? -0.157 -8.299 -0.544 1.00 97.06 76 LYS A O 1
ATOM 654 N N . GLN A 1 77 ? 1.921 -9.098 -0.871 1.00 97.69 77 GLN A N 1
ATOM 655 C CA . GLN A 1 77 ? 1.850 -10.110 0.187 1.00 97.69 77 GLN A CA 1
ATOM 656 C C . GLN A 1 77 ? 1.754 -9.488 1.581 1.00 97.69 77 GLN A C 1
ATOM 658 O O . GLN A 1 77 ? 0.889 -9.888 2.357 1.00 97.69 77 GLN A O 1
ATOM 663 N N . LYS A 1 78 ? 2.555 -8.459 1.888 1.00 96.50 78 LYS A N 1
ATOM 664 C CA . LYS A 1 78 ? 2.457 -7.719 3.160 1.00 96.50 78 LYS A CA 1
ATOM 665 C C . LYS A 1 78 ? 1.063 -7.122 3.357 1.00 96.50 78 LYS A C 1
ATOM 667 O O . LYS A 1 78 ? 0.489 -7.242 4.436 1.00 96.50 78 LYS A O 1
ATOM 672 N N . ARG A 1 79 ? 0.496 -6.529 2.301 1.00 95.69 79 ARG A N 1
ATOM 673 C CA . ARG A 1 79 ? -0.857 -5.961 2.327 1.00 95.69 79 ARG A CA 1
ATOM 674 C C . ARG A 1 79 ? -1.916 -7.040 2.538 1.00 95.69 79 ARG A C 1
ATOM 676 O O . ARG A 1 79 ? -2.747 -6.878 3.419 1.00 95.69 79 ARG A O 1
ATOM 683 N N . LEU A 1 80 ? -1.880 -8.137 1.781 1.00 95.12 80 LEU A N 1
ATOM 684 C CA . LEU A 1 80 ? -2.834 -9.241 1.944 1.00 95.12 80 LEU A CA 1
ATOM 685 C C . LEU A 1 80 ? -2.759 -9.873 3.334 1.00 95.12 80 LEU A C 1
ATOM 687 O O . LEU A 1 80 ? -3.804 -10.129 3.923 1.00 95.12 80 LEU A O 1
ATOM 691 N N . LYS A 1 81 ? -1.550 -10.064 3.872 1.00 95.25 81 LYS A N 1
ATOM 692 C CA . LYS A 1 81 ? -1.354 -10.558 5.235 1.00 95.25 81 LYS A CA 1
ATOM 693 C C . LYS A 1 81 ? -1.999 -9.625 6.262 1.00 95.25 81 LYS A C 1
ATOM 695 O O . LYS A 1 81 ? -2.796 -10.085 7.062 1.00 95.25 81 LYS A O 1
ATOM 700 N N . LEU A 1 82 ? -1.753 -8.316 6.171 1.00 93.94 82 LEU A N 1
ATOM 701 C CA . LEU A 1 82 ? -2.382 -7.342 7.070 1.00 93.94 82 LEU A CA 1
ATOM 702 C C . LEU A 1 82 ? -3.919 -7.378 6.984 1.00 93.94 82 LEU A C 1
ATOM 704 O O . LEU A 1 82 ? -4.593 -7.317 8.005 1.00 93.94 82 LEU A O 1
ATOM 708 N N . PHE A 1 83 ? -4.479 -7.496 5.775 1.00 91.81 83 PHE A N 1
ATOM 709 C CA . PHE A 1 83 ? -5.928 -7.635 5.602 1.00 91.81 83 PHE A CA 1
ATOM 710 C C . PHE A 1 83 ? -6.468 -8.920 6.231 1.00 91.81 83 PHE A C 1
ATOM 712 O O . PHE A 1 83 ? -7.509 -8.891 6.881 1.00 91.81 83 PHE A O 1
ATOM 719 N N . LYS A 1 84 ? -5.763 -10.038 6.051 1.00 92.44 84 LYS A N 1
ATOM 720 C CA . LYS A 1 84 ? -6.146 -11.312 6.649 1.00 92.44 84 LYS A CA 1
ATOM 721 C C . LYS A 1 84 ? -6.154 -11.215 8.177 1.00 92.44 84 LYS A C 1
ATOM 723 O O . LYS A 1 84 ? -7.206 -11.421 8.774 1.00 92.44 84 LYS A O 1
ATOM 728 N N . ASP A 1 85 ? -5.029 -10.808 8.758 1.00 92.06 85 ASP A N 1
ATOM 729 C CA . ASP A 1 85 ? -4.799 -10.814 10.205 1.00 92.06 85 ASP A CA 1
ATOM 730 C C . ASP A 1 85 ? -5.773 -9.882 10.957 1.00 92.06 85 ASP A C 1
ATOM 732 O O . ASP A 1 85 ? -6.284 -10.255 12.004 1.00 92.06 85 ASP A O 1
ATOM 736 N N . TYR A 1 86 ? -6.069 -8.690 10.416 1.00 90.31 86 TYR A N 1
ATOM 737 C CA . TYR A 1 86 ? -6.823 -7.647 11.134 1.00 90.31 86 TYR A CA 1
ATOM 738 C C . TYR A 1 86 ? -8.276 -7.454 10.675 1.00 90.31 86 TYR A C 1
ATOM 740 O O . TYR A 1 86 ? -9.024 -6.705 11.294 1.00 90.31 86 TYR A O 1
ATOM 748 N N . PHE A 1 87 ? -8.700 -8.036 9.555 1.00 89.31 87 PHE A N 1
ATOM 749 C CA . PHE A 1 87 ? -10.026 -7.729 8.996 1.00 89.31 87 PHE A CA 1
ATOM 750 C C . PHE A 1 87 ? -10.849 -8.951 8.594 1.00 89.31 87 PHE A C 1
ATOM 752 O O . PHE A 1 87 ? -12.074 -8.844 8.459 1.00 89.31 87 PHE A O 1
ATOM 759 N N . VAL A 1 88 ? -10.190 -10.090 8.376 1.00 86.88 88 VAL A N 1
ATOM 760 C CA . VAL A 1 88 ? -10.842 -11.354 8.024 1.00 86.88 88 VAL A CA 1
ATOM 761 C C . VAL A 1 88 ? -10.835 -12.295 9.219 1.00 86.88 88 VAL A C 1
ATOM 763 O O . VAL A 1 88 ? -11.901 -12.740 9.629 1.00 86.88 88 VAL A O 1
ATOM 766 N N . ASP A 1 89 ? -9.660 -12.565 9.789 1.00 85.81 89 ASP A N 1
ATOM 767 C CA . ASP A 1 89 ? -9.521 -13.541 10.870 1.00 85.81 89 ASP A CA 1
ATOM 768 C C . ASP A 1 89 ? -10.059 -13.000 12.208 1.00 85.81 89 ASP A C 1
ATOM 770 O O . ASP A 1 89 ? -10.668 -13.765 12.939 1.00 85.81 89 ASP A O 1
ATOM 774 N N . GLU A 1 90 ? -9.978 -11.687 12.481 1.00 70.44 90 GLU A N 1
ATOM 775 C CA . GLU A 1 90 ? -10.651 -11.058 13.643 1.00 70.44 90 GLU A CA 1
ATOM 776 C C . GLU A 1 90 ? -12.189 -11.209 13.631 1.00 70.44 90 GLU A C 1
ATOM 778 O O . GLU A 1 90 ? -12.833 -10.991 14.654 1.00 70.44 90 GLU A O 1
ATOM 783 N N . ARG A 1 91 ? -12.799 -11.537 12.481 1.00 65.00 91 ARG A N 1
ATOM 784 C CA . ARG A 1 91 ? -14.258 -11.711 12.350 1.00 65.00 91 ARG A CA 1
ATOM 785 C C . ARG A 1 91 ? -14.726 -13.164 12.460 1.00 65.00 91 ARG A C 1
ATOM 787 O O . ARG A 1 91 ? -15.927 -13.397 12.330 1.00 65.00 91 ARG A O 1
ATOM 794 N N . LYS A 1 92 ? -13.811 -14.119 12.634 1.00 54.12 92 LYS A N 1
ATOM 795 C CA . LYS A 1 92 ? -14.126 -15.528 12.903 1.00 54.12 92 LYS A CA 1
ATOM 796 C C . LYS A 1 92 ? -14.076 -15.809 14.395 1.00 54.12 92 LYS A C 1
ATOM 798 O O . LYS A 1 92 ? -14.928 -16.610 14.828 1.00 54.12 92 LYS A O 1
#

Secondary structure (DSSP, 8-state):
-HHHHHHHHHHHHHHHHHHHHS---SSTT-HHHHHHHHHHHHHHHHHH-GGGHHHHHSGGGGGGGHHHHHHHHHHHHHHHHHHIIIIIGGG-

InterPro domains:
  IPR001128 Cytochrome P450 [PF00067] (4-91)
  IPR036396 Cytochrome P450 superfamily [SSF48264] (5-88)

Mean predicted aligned error: 3.75 Å

Nearest PDB structures (foldseek):
  6vby-assembly1_A  TM=9.736E-01  e=4.785E-09  Sorghum bicolor
  6b8l-assembly2_C  TM=3.882E-01  e=3.741E+00  Homo sapiens
  6b8l-assembly4_G  TM=3.901E-01  e=6.136E+00  Homo sapiens

Foldseek 3Di:
DVVVVLVVVQVVCQVVCCVQFVDHADDSVRPLNVVLVVLVVVLVCLVPDCVCVCCVVPVVCVVVCPVSVVVNVVSVVSNVVSCCVPGPVVVD

Sequence (92 aa):
GIVLRRRLQLMMYNNMYRIMFDRRFESEEDPLFVKLKALNGERSRLAQSFDYNYGDFIPVLRPFLRGYLKICREVKQKRLKLFKDYFVDERK

Organism: NCBI:txid638626